Protein 4MHG (pdb70)

Solvent-accessible surface area: 6012 Å² total; per-residue (Å²): 157,94,8,16,43,18,3,32,99,6,14,92,60,93,183,50,92,108,41,2,101,53,83,62,138,164,40,59,22,1,67,1,55,51,28,109,4,2,2,132,22,15,2,97,64,84,138,141,116,120,44,60,45,138,106,2,11,108,36,3,98,102,26,73,178,101,91,13,0,150,66,13,120,90,93,202,35,7,8,71,3,83,59,48,50,109,94,30,123,136

Sequence (90 aa):
RLLWDYVYQQLLSDSRYEENFIRWEDKESKIFRIVDPNGLARLWGNNHKNRTNMTYEKMSRALRHYYKLNIIRKEPGQRLLFRFMKTPDEIMS

Foldseek 3Di:
DDPVVVLVVLQVDCVNVCQKYAPPVVQQKIFGNNLQVNQVVVCVVVVHPDGGSVNSVVVVVVVVVVQQKAADPPDPRMIGGSDDPVRVVD

Secondary structure (DSSP, 8-state):
--HHHHHHHHHT-GGGTTTEEEEETTTTEEEES-HHHHHHHHHHHTT-S---HHHHHHHHHHHHHTTSEEE-TTSTTEEEESS-HHHH--

B-factor: mean 47.48, std 12.83, range [25.91, 111.55]

Structure (mmCIF, N/CA/C/O backbone):
data_4MHG
#
_entry.id   4MHG
#
_cell.length_a   57.582
_cell.length_b   57.582
_cell.length_c   130.481
_cell.angle_alpha   90.00
_cell.angle_beta   90.00
_cell.angle_gamma   120.00
#
_symmetry.space_group_name_H-M   'P 31 2 1'
#
loop_
_entity.id
_entity.type
_entity.pdbx_description
1 polymer 'Specific 14 bp DNA'
2 polymer 'Complementary Specific 14 bp DNA'
3 polymer 'Transcription factor ETV6'
4 water water
#
loop_
_atom_site.group_PDB
_atom_site.id
_atom_site.type_symbol
_atom_site.label_atom_id
_atom_site.label_alt_id
_atom_site.label_comp_id
_atom_site.label_asym_id
_atom_site.label_entity_id
_atom_site.label_seq_id
_atom_site.pdbx_PDB_ins_code
_atom_site.Cartn_x
_atom_site.Cartn_y
_atom_site.Cartn_z
_atom_site.occupancy
_atom_site.B_iso_or_equiv
_atom_site.auth_seq_id
_atom_site.auth_comp_id
_atom_site.auth_asym_id
_atom_site.auth_atom_id
_atom_site.pdbx_PDB_model_num
ATOM 591 N N . ARG C 3 11 ? 22.990 -10.437 15.398 1.00 54.91 335 ARG A N 1
ATOM 592 C CA . ARG C 3 11 ? 21.691 -10.188 14.789 1.00 50.73 335 AR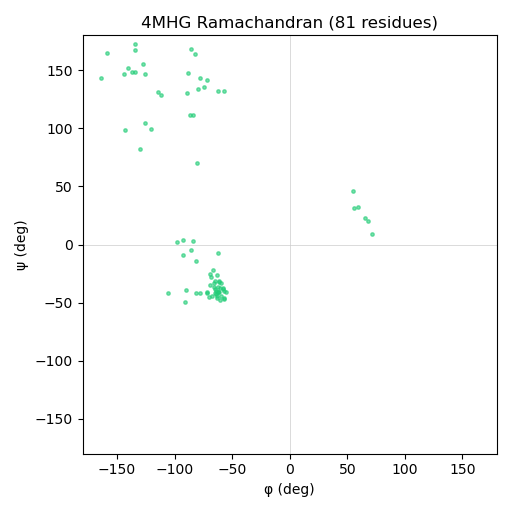G A CA 1
ATOM 593 C C . ARG C 3 11 ? 21.481 -11.128 13.588 1.00 47.14 335 ARG A C 1
ATOM 594 O O . ARG C 3 11 ? 22.384 -11.343 12.770 1.00 44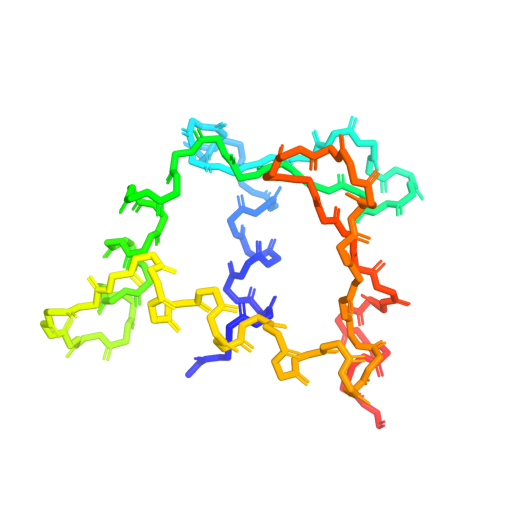.09 335 ARG A O 1
ATOM 602 N N . LEU C 3 12 ? 20.281 -11.693 13.503 1.00 42.65 336 LEU A N 1
ATOM 603 C CA . LEU C 3 12 ? 20.018 -12.845 12.653 1.00 39.77 336 LEU A CA 1
ATOM 604 C C . LEU C 3 12 ? 19.618 -12.466 11.224 1.00 35.96 336 LEU A C 1
ATOM 605 O O . LEU C 3 12 ? 18.976 -11.434 11.010 1.00 33.52 336 LEU A O 1
ATOM 610 N N . LEU C 3 13 ? 19.993 -13.300 10.252 1.00 33.73 337 LEU A N 1
ATOM 611 C CA . LEU C 3 13 ? 19.699 -13.010 8.842 1.00 33.14 337 LEU A CA 1
ATOM 612 C C . LEU C 3 13 ? 18.211 -12.817 8.614 1.00 32.26 337 LEU A C 1
ATOM 613 O O . LEU C 3 13 ? 17.799 -11.874 7.945 1.00 37.02 337 LEU A O 1
ATOM 618 N N . TRP C 3 14 ? 17.402 -13.706 9.168 1.00 32.71 338 TRP A N 1
ATOM 619 C CA . TRP C 3 14 ? 15.972 -13.648 8.880 1.00 39.77 338 TRP A CA 1
ATOM 620 C C . TRP C 3 14 ? 15.364 -12.377 9.449 1.00 38.18 338 TRP A C 1
ATOM 621 O O . TRP C 3 14 ? 14.438 -11.818 8.872 1.00 41.74 338 TRP A O 1
ATOM 632 N N . ASP C 3 15 ? 15.892 -11.925 10.579 1.00 37.44 339 ASP A N 1
ATOM 633 C CA . ASP C 3 15 ? 15.404 -10.707 11.195 1.00 42.80 339 ASP A CA 1
ATOM 634 C C . ASP C 3 15 ? 15.804 -9.500 10.354 1.00 40.75 339 ASP A C 1
ATOM 635 O O . ASP C 3 15 ? 14.990 -8.615 10.104 1.00 40.49 339 ASP A O 1
ATOM 640 N N . TYR C 3 16 ? 17.059 -9.476 9.913 1.00 37.08 340 TYR A N 1
ATOM 641 C CA . TYR C 3 16 ? 17.552 -8.387 9.082 1.00 36.06 340 TYR A CA 1
ATOM 642 C C . TYR C 3 16 ? 16.767 -8.321 7.776 1.00 36.82 340 TYR A C 1
ATOM 643 O O . TYR C 3 16 ? 16.427 -7.238 7.309 1.00 35.15 340 TYR A O 1
ATOM 652 N N . VAL C 3 17 ? 16.467 -9.478 7.192 1.00 35.40 341 VAL A N 1
ATOM 653 C CA . VAL C 3 17 ? 15.709 -9.493 5.949 1.00 36.62 341 VAL A CA 1
ATOM 654 C C . VAL C 3 17 ? 14.307 -8.913 6.157 1.00 39.57 341 VAL A C 1
ATOM 655 O O . VAL C 3 17 ? 13.838 -8.095 5.356 1.00 40.59 341 VAL A O 1
ATOM 659 N N . TYR C 3 18 ? 13.655 -9.306 7.245 1.00 39.20 342 TYR A N 1
ATOM 660 C CA . TYR C 3 18 ? 12.336 -8.776 7.556 1.00 40.93 342 TYR A CA 1
ATOM 661 C C . TYR C 3 18 ? 12.407 -7.263 7.785 1.00 43.81 342 TYR A C 1
ATOM 662 O O . TYR C 3 18 ? 11.509 -6.521 7.382 1.00 45.76 342 TYR A O 1
ATOM 671 N N A GLN C 3 19 ? 13.485 -6.818 8.418 0.45 43.25 343 GLN A N 1
ATOM 672 N N B GLN C 3 19 ? 13.470 -6.806 8.441 0.55 43.28 343 GLN A N 1
ATOM 673 C CA A GLN C 3 19 ? 13.674 -5.406 8.719 0.45 44.48 343 GLN A CA 1
ATOM 674 C CA B GLN C 3 19 ? 13.625 -5.380 8.717 0.55 44.57 343 GLN A CA 1
ATOM 675 C C A GLN C 3 19 ? 13.736 -4.571 7.440 0.45 42.60 343 GLN A C 1
ATOM 676 C C B GLN C 3 19 ? 13.713 -4.569 7.422 0.55 42.67 343 GLN A C 1
ATOM 677 O O A GLN C 3 19 ? 13.067 -3.543 7.323 0.45 43.98 343 GLN A O 1
ATOM 678 O O B GLN C 3 19 ? 13.033 -3.553 7.277 0.55 43.90 343 GLN A O 1
ATOM 689 N N . LEU C 3 20 ? 14.538 -5.024 6.482 1.00 37.61 344 LEU A N 1
ATOM 690 C CA . LEU C 3 20 ? 14.685 -4.324 5.200 1.00 38.09 344 LEU A CA 1
ATOM 691 C C . LEU C 3 20 ? 13.376 -4.320 4.410 1.00 40.00 344 LEU A C 1
ATOM 692 O O . LEU C 3 20 ? 13.048 -3.335 3.733 1.00 39.84 344 LEU A O 1
ATOM 697 N N . LEU C 3 21 ? 12.632 -5.423 4.508 1.00 43.07 345 LEU A N 1
ATOM 698 C CA . LEU C 3 21 ? 11.364 -5.561 3.818 1.00 40.38 345 LEU A CA 1
ATOM 699 C C . LEU C 3 21 ? 10.308 -4.632 4.413 1.00 44.22 345 LEU A C 1
ATOM 700 O O . LEU C 3 21 ? 9.345 -4.254 3.735 1.00 46.63 345 LEU A O 1
ATOM 705 N N . SER C 3 22 ? 10.482 -4.272 5.683 1.00 44.54 346 SER A N 1
ATOM 706 C CA . SER C 3 22 ? 9.505 -3.435 6.377 1.00 50.80 346 SER A CA 1
ATOM 707 C C . SER C 3 22 ? 9.755 -1.947 6.144 1.00 50.43 346 SER A C 1
ATOM 708 O O . SER C 3 22 ? 8.967 -1.112 6.591 1.00 53.18 346 SER A O 1
ATOM 711 N N . ASP C 3 23 ? 10.844 -1.626 5.446 1.00 47.55 347 ASP A N 1
ATOM 712 C CA . ASP C 3 23 ? 11.271 -0.235 5.237 1.00 48.48 347 ASP A CA 1
ATOM 713 C C . ASP C 3 23 ? 11.437 0.053 3.750 1.00 47.53 347 ASP A C 1
ATOM 714 O O . ASP C 3 23 ? 12.432 -0.358 3.145 1.00 46.41 347 ASP A O 1
ATOM 719 N N . SER C 3 24 ? 10.488 0.782 3.168 1.00 50.70 348 SER A N 1
ATOM 720 C CA . SER C 3 24 ? 10.503 1.049 1.726 1.00 50.72 348 SER A CA 1
ATOM 721 C C . SER C 3 24 ? 11.735 1.836 1.260 1.00 49.27 348 SER A C 1
ATOM 722 O O . SER C 3 24 ? 11.951 2.012 0.061 1.00 49.43 348 SER A O 1
ATOM 725 N N . ARG C 3 25 ? 12.553 2.300 2.194 1.00 48.56 349 ARG A N 1
ATOM 726 C CA . ARG C 3 25 ? 13.812 2.920 1.808 1.00 47.53 349 ARG A CA 1
ATOM 727 C C . ARG C 3 25 ? 14.713 1.893 1.108 1.00 46.15 349 ARG A C 1
ATOM 728 O O . ARG C 3 25 ? 15.554 2.257 0.281 1.00 45.78 349 ARG A O 1
ATOM 736 N N . TYR C 3 26 ? 14.527 0.612 1.416 1.00 41.87 350 TYR A N 1
ATOM 737 C CA . TYR C 3 26 ? 15.439 -0.408 0.899 1.00 39.37 350 TYR A CA 1
ATOM 738 C C . TYR C 3 26 ? 14.889 -1.179 -0.291 1.00 39.33 350 TYR A C 1
ATOM 739 O O . TYR C 3 26 ? 15.387 -2.254 -0.632 1.00 38.29 350 TYR A O 1
ATOM 748 N N A GLU C 3 27 ? 13.876 -0.614 -0.945 0.50 42.74 351 GLU A N 1
ATOM 749 N N B GLU C 3 27 ? 13.872 -0.607 -0.934 0.50 42.76 351 GLU A N 1
ATOM 750 C CA A GLU C 3 27 ? 13.170 -1.314 -2.016 0.50 46.35 351 GLU A CA 1
ATOM 751 C CA B GLU C 3 27 ? 13.161 -1.279 -2.017 0.50 46.58 351 GLU A CA 1
ATOM 752 C C A GLU C 3 27 ? 14.014 -1.559 -3.266 0.50 46.14 351 GLU A C 1
ATOM 753 C C B GLU C 3 27 ? 14.013 -1.557 -3.254 0.50 46.14 351 GLU A C 1
ATOM 754 O O A GLU C 3 27 ? 13.660 -2.389 -4.101 0.50 46.49 351 GLU A O 1
ATOM 755 O O B GLU C 3 27 ? 13.667 -2.414 -4.065 0.50 46.37 351 GLU A O 1
ATOM 766 N N . ASN C 3 28 ? 15.120 -0.834 -3.399 1.00 45.56 352 ASN A N 1
ATOM 767 C CA . ASN C 3 28 ? 16.023 -1.049 -4.526 1.00 42.18 352 ASN A CA 1
ATOM 768 C C . ASN C 3 28 ? 16.960 -2.214 -4.237 1.00 37.87 352 ASN A C 1
ATOM 769 O O . ASN C 3 28 ? 17.720 -2.642 -5.108 1.00 39.75 352 ASN A O 1
ATOM 774 N N . PHE C 3 29 ? 16.903 -2.716 -3.009 1.00 34.80 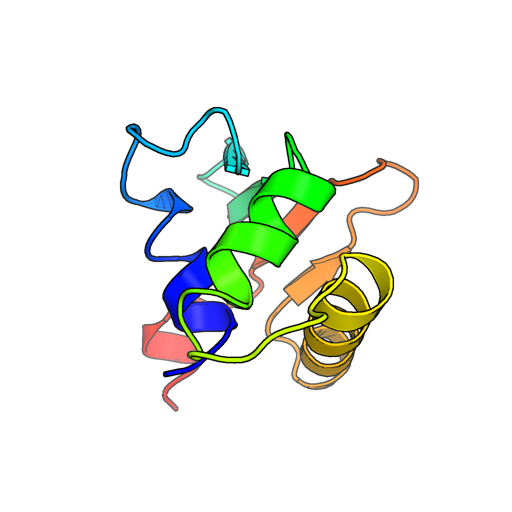353 PHE A N 1
ATOM 775 C CA . PHE C 3 29 ? 17.698 -3.876 -2.614 1.00 35.52 353 PHE A CA 1
ATOM 776 C C . PHE C 3 29 ? 16.839 -5.120 -2.489 1.00 36.01 353 PHE A C 1
ATOM 777 O O . PHE C 3 29 ? 17.243 -6.216 -2.901 1.00 35.25 353 PHE A O 1
ATOM 785 N N . ILE C 3 30 ? 15.651 -4.953 -1.913 1.00 39.39 354 ILE A N 1
ATOM 786 C CA . ILE C 3 30 ? 14.783 -6.091 -1.596 1.00 36.29 354 ILE A CA 1
ATOM 787 C C . ILE C 3 30 ? 13.371 -5.572 -1.327 1.00 40.84 354 ILE A C 1
ATOM 788 O O . ILE C 3 30 ? 13.197 -4.482 -0.773 1.00 43.78 354 ILE A O 1
ATOM 793 N N . ARG C 3 31 ? 12.360 -6.325 -1.745 1.00 40.24 355 ARG A N 1
ATOM 794 C CA . ARG C 3 31 ? 10.989 -5.872 -1.557 1.00 43.37 355 ARG A CA 1
ATOM 795 C C . ARG C 3 31 ? 9.999 -7.016 -1.607 1.00 38.14 355 ARG A C 1
ATOM 796 O O . ARG C 3 31 ? 10.325 -8.120 -2.057 1.00 36.20 355 ARG A O 1
ATOM 804 N N . TRP C 3 32 ? 8.784 -6.754 -1.144 1.00 39.98 356 TRP A N 1
ATOM 805 C CA . TRP C 3 32 ? 7.733 -7.754 -1.227 1.00 44.39 356 TRP A CA 1
ATOM 806 C C . TRP C 3 32 ? 7.263 -7.833 -2.676 1.00 48.89 356 TRP A C 1
ATOM 807 O O . TRP C 3 32 ? 7.081 -6.809 -3.336 1.00 53.31 356 TRP A O 1
ATOM 818 N N . GLU C 3 33 ? 7.096 -9.051 -3.173 1.00 48.06 357 GLU A N 1
ATOM 819 C CA . GLU C 3 33 ? 6.498 -9.266 -4.479 1.00 52.52 357 GLU A CA 1
ATOM 820 C C . GLU C 3 33 ? 4.996 -9.419 -4.260 1.00 57.15 357 GLU A C 1
ATOM 821 O O . GLU C 3 33 ? 4.182 -8.768 -4.915 1.00 62.63 357 GLU A O 1
ATOM 827 N N . ASP C 3 34 ? 4.650 -10.277 -3.307 1.00 56.68 358 ASP A N 1
ATOM 828 C CA . ASP C 3 34 ? 3.273 -10.542 -2.919 1.00 60.12 358 ASP A CA 1
ATOM 829 C C . ASP C 3 34 ? 3.357 -10.736 -1.416 1.00 59.96 358 ASP A C 1
ATOM 830 O O . ASP C 3 34 ? 3.727 -11.819 -0.947 1.00 58.40 358 ASP A O 1
ATOM 835 N N . LYS C 3 35 ? 3.043 -9.692 -0.654 1.00 60.40 359 LYS A N 1
ATOM 836 C CA . LYS C 3 35 ? 3.293 -9.743 0.781 1.00 60.25 359 LYS A CA 1
ATOM 837 C C . LYS C 3 35 ? 2.202 -10.489 1.520 1.00 65.33 359 LYS A C 1
ATOM 838 O O . LYS C 3 35 ? 2.375 -10.860 2.678 1.00 69.46 359 LYS A O 1
ATOM 844 N N . GLU C 3 36 ? 1.084 -10.721 0.841 1.00 70.07 360 GLU A N 1
ATOM 845 C CA . GLU C 3 36 ? 0.027 -11.568 1.377 1.00 74.03 360 GLU A CA 1
ATOM 846 C C . GLU C 3 36 ? 0.535 -13.009 1.491 1.00 69.02 360 GLU A C 1
ATOM 847 O O . GLU C 3 36 ? 0.206 -13.730 2.440 1.00 69.0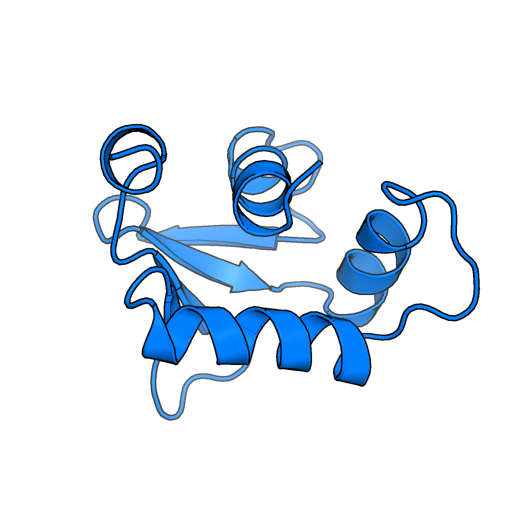6 360 GLU A O 1
ATOM 853 N N . SER C 3 37 ? 1.351 -13.411 0.519 1.00 64.95 361 SER A N 1
ATOM 854 C CA . SER C 3 37 ? 1.927 -14.752 0.479 1.00 63.60 361 SER A CA 1
ATOM 855 C C . SER C 3 37 ? 3.353 -14.765 1.039 1.00 56.82 361 SER A C 1
ATOM 856 O O . SER C 3 37 ? 4.014 -15.805 1.050 1.00 56.20 361 SER A O 1
ATOM 859 N N . LYS C 3 38 ? 3.810 -13.603 1.501 1.00 55.24 362 LYS A N 1
ATOM 860 C CA . LYS C 3 38 ? 5.166 -13.429 2.036 1.00 53.24 362 LYS A CA 1
ATOM 861 C C . LYS C 3 38 ? 6.263 -13.774 1.028 1.00 46.03 362 LYS A C 1
ATOM 862 O O . LYS C 3 38 ? 7.346 -14.246 1.399 1.00 43.21 362 LYS A O 1
ATOM 868 N N . ILE C 3 39 ? 5.977 -13.525 -0.248 1.00 44.13 363 ILE A N 1
ATOM 869 C CA . ILE C 3 39 ? 6.958 -13.710 -1.312 1.00 42.69 363 ILE A CA 1
ATOM 870 C C . ILE C 3 39 ? 7.738 -12.425 -1.495 1.00 41.81 363 ILE A C 1
ATOM 871 O O . ILE C 3 39 ? 7.148 -11.340 -1.607 1.00 41.18 363 ILE A O 1
ATOM 876 N N . PHE C 3 40 ? 9.065 -12.539 -1.511 1.00 39.33 364 PHE A N 1
ATOM 877 C CA . PHE C 3 40 ? 9.909 -11.370 -1.678 1.00 39.42 364 PHE A CA 1
ATOM 878 C C . PHE C 3 40 ? 10.920 -11.541 -2.804 1.00 39.69 364 PHE A C 1
ATOM 879 O O . PHE C 3 40 ? 11.276 -12.675 -3.177 1.00 36.11 364 PHE A O 1
ATOM 887 N N . ARG C 3 41 ? 11.352 -10.401 -3.350 1.00 39.37 365 ARG A N 1
ATOM 888 C CA . ARG C 3 41 ? 12.320 -10.367 -4.437 1.00 38.81 365 ARG A CA 1
ATOM 889 C C . ARG C 3 41 ? 13.602 -9.719 -3.965 1.00 35.10 365 ARG A C 1
ATOM 890 O O . ARG C 3 41 ? 13.573 -8.656 -3.340 1.00 33.69 365 ARG A O 1
ATOM 898 N N . ILE C 3 42 ? 14.728 -10.369 -4.231 1.00 33.99 366 ILE A N 1
ATOM 899 C CA . ILE C 3 42 ? 16.013 -9.720 -4.029 1.00 33.79 366 ILE A CA 1
ATOM 900 C C . ILE C 3 42 ? 16.293 -8.977 -5.326 1.00 37.51 366 ILE A C 1
ATOM 901 O O . ILE C 3 42 ? 16.477 -9.589 -6.385 1.00 41.84 366 ILE A O 1
ATOM 906 N N . VAL C 3 43 ? 16.258 -7.652 -5.245 1.00 36.54 367 VAL A N 1
ATOM 907 C CA . VAL C 3 43 ? 16.388 -6.795 -6.413 1.00 40.13 367 VAL A CA 1
ATOM 908 C C . VAL C 3 43 ? 17.860 -6.625 -6.785 1.00 40.61 367 VAL A C 1
ATOM 909 O O . VAL C 3 43 ? 18.227 -6.668 -7.964 1.00 41.16 367 VAL A O 1
ATOM 913 N N . ASP C 3 44 ? 18.693 -6.440 -5.763 1.00 38.69 368 ASP A N 1
ATOM 914 C CA . ASP C 3 44 ? 20.122 -6.190 -5.937 1.00 37.60 368 ASP A CA 1
ATOM 915 C C . ASP C 3 44 ? 20.918 -7.129 -5.043 1.00 38.95 368 ASP A C 1
ATOM 916 O O . ASP C 3 44 ? 21.339 -6.743 -3.951 1.00 38.69 368 ASP A O 1
ATOM 921 N N . PRO C 3 45 ? 21.130 -8.369 -5.509 1.00 37.82 369 PRO A N 1
ATOM 922 C CA . PRO C 3 45 ? 21.739 -9.417 -4.683 1.00 35.34 369 PRO A CA 1
ATOM 923 C C . PRO C 3 45 ? 23.119 -9.022 -4.172 1.00 32.92 369 PRO A C 1
ATOM 924 O O . PRO C 3 45 ? 23.455 -9.315 -3.027 1.00 32.79 369 PRO A O 1
ATOM 928 N N . ASN C 3 46 ? 23.898 -8.353 -5.004 1.00 34.79 370 ASN A N 1
ATOM 929 C CA . ASN C 3 46 ? 25.203 -7.884 -4.580 1.00 38.02 370 ASN A CA 1
ATOM 930 C C . ASN C 3 46 ? 25.107 -6.726 -3.594 1.00 38.95 370 ASN A C 1
ATOM 931 O O . ASN C 3 46 ? 25.851 -6.683 -2.610 1.00 40.15 370 ASN A O 1
ATOM 936 N N . GLY C 3 47 ? 24.187 -5.800 -3.849 1.00 35.77 371 GLY A N 1
ATOM 937 C CA . GLY C 3 47 ? 23.940 -4.719 -2.912 1.00 33.86 371 GLY A CA 1
ATOM 938 C C . GLY C 3 47 ? 23.453 -5.265 -1.577 1.00 36.00 371 GLY A C 1
ATOM 939 O O . GLY C 3 47 ? 23.87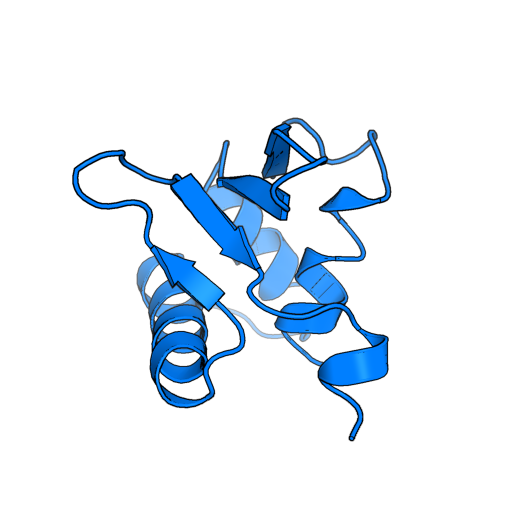5 -4.799 -0.515 1.00 38.23 371 GLY A O 1
ATOM 940 N N . LEU C 3 48 ? 22.581 -6.264 -1.625 1.00 31.29 372 LEU A N 1
ATOM 941 C CA . LEU C 3 48 ? 22.039 -6.858 -0.396 1.00 30.36 372 LEU A CA 1
ATOM 942 C C . LEU C 3 48 ? 23.125 -7.530 0.447 1.00 30.24 372 LEU A C 1
ATOM 943 O O . LEU C 3 48 ? 23.185 -7.354 1.663 1.00 31.24 372 LEU A O 1
ATOM 948 N N . ALA C 3 49 ? 24.017 -8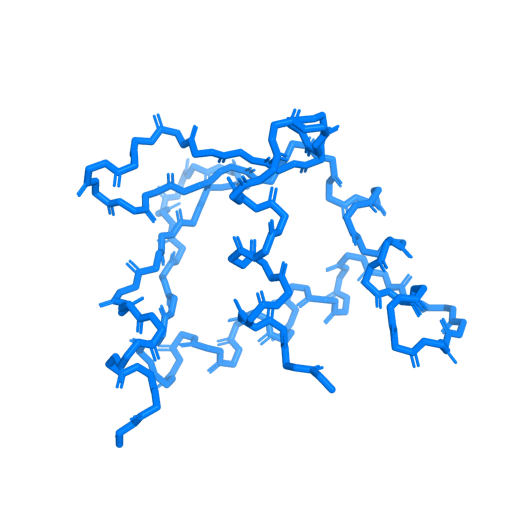.262 -0.204 1.00 33.13 373 ALA A N 1
ATOM 949 C CA . ALA C 3 49 ? 25.104 -8.936 0.501 1.00 34.09 373 ALA A CA 1
ATOM 950 C C . ALA C 3 49 ? 26.044 -7.929 1.135 1.00 34.59 373 ALA A C 1
ATOM 951 O O . ALA C 3 49 ? 26.664 -8.191 2.173 1.00 33.34 373 ALA A O 1
ATOM 953 N N . ARG C 3 50 ? 26.173 -6.778 0.493 1.00 35.43 374 ARG A N 1
ATOM 954 C CA . ARG C 3 50 ? 27.063 -5.748 0.996 1.00 35.16 374 ARG A CA 1
ATOM 955 C C . ARG C 3 50 ? 26.470 -5.129 2.255 1.00 34.50 374 ARG A C 1
ATOM 956 O O . ARG C 3 50 ? 27.183 -4.869 3.215 1.00 37.61 374 ARG A O 1
ATOM 964 N N . LEU C 3 51 ? 25.163 -4.894 2.243 1.00 34.92 375 LEU A N 1
ATOM 965 C CA . LEU C 3 51 ? 24.464 -4.358 3.409 1.00 34.41 375 LEU A CA 1
ATOM 966 C C . LEU C 3 51 ? 24.526 -5.348 4.581 1.00 34.61 375 LEU A C 1
ATOM 967 O O . LEU C 3 51 ? 24.710 -4.956 5.731 1.00 36.03 375 LEU A O 1
ATOM 972 N N . TRP C 3 52 ? 24.385 -6.631 4.281 1.00 33.06 376 TRP A N 1
ATOM 973 C CA . TRP C 3 52 ? 24.421 -7.674 5.302 1.00 33.59 376 TRP A CA 1
ATOM 974 C C . TRP C 3 52 ? 25.811 -7.812 5.932 1.00 34.91 376 TRP A C 1
ATOM 975 O O . TRP C 3 52 ? 25.940 -7.920 7.158 1.00 33.30 376 TRP A O 1
ATOM 986 N N . GLY C 3 53 ? 26.854 -7.805 5.105 1.00 35.27 377 GLY A N 1
ATOM 987 C CA . GLY C 3 53 ? 28.209 -7.815 5.625 1.00 34.07 377 GLY A CA 1
ATOM 988 C C . GLY C 3 53 ? 28.454 -6.584 6.481 1.00 38.64 377 GLY A C 1
ATOM 989 O O . GLY C 3 53 ? 29.160 -6.637 7.499 1.00 42.02 377 GLY A O 1
ATOM 990 N N . ASN C 3 54 ? 27.883 -5.461 6.065 1.00 41.21 378 ASN A N 1
ATOM 991 C CA A ASN C 3 54 ? 27.958 -4.234 6.850 0.45 42.29 378 ASN A CA 1
ATOM 992 C CA B ASN C 3 54 ? 27.993 -4.248 6.850 0.55 42.17 378 ASN A CA 1
ATOM 993 C C . ASN C 3 54 ? 27.297 -4.429 8.197 1.00 42.98 378 ASN A C 1
ATOM 994 O O . ASN C 3 54 ? 27.849 -4.078 9.236 1.00 41.41 378 ASN A O 1
ATOM 1003 N N . HIS C 3 55 ? 26.098 -5.000 8.162 1.00 41.10 379 HIS A N 1
ATOM 1004 C CA . HIS C 3 55 ? 25.306 -5.223 9.360 1.00 41.84 379 HIS A CA 1
ATOM 1005 C C . HIS C 3 55 ? 26.052 -6.070 10.379 1.00 42.57 379 HIS A C 1
ATOM 1006 O O . HIS C 3 55 ? 25.938 -5.844 11.576 1.00 42.58 379 HIS A O 1
ATOM 1013 N N . LYS C 3 56 ? 26.811 -7.050 9.894 1.00 44.15 380 LYS A N 1
ATOM 1014 C CA . LYS C 3 56 ? 27.548 -7.968 10.766 1.00 42.26 380 LYS A CA 1
ATOM 1015 C C . LYS C 3 56 ? 28.959 -7.478 11.027 1.00 41.15 380 LYS A C 1
ATOM 1016 O O . LYS C 3 56 ? 29.743 -8.171 11.678 1.00 41.93 380 LYS A O 1
ATOM 1022 N N . ASN C 3 57 ? 29.288 -6.293 10.515 1.00 44.02 381 ASN A N 1
ATOM 1023 C CA . ASN C 3 57 ? 30.628 -5.726 10.687 1.00 48.40 381 ASN A CA 1
ATOM 1024 C C . ASN C 3 57 ? 31.764 -6.611 10.223 1.00 42.19 381 ASN A C 1
ATOM 1025 O O . ASN C 3 57 ? 32.746 -6.775 10.935 1.00 45.98 381 ASN A O 1
ATOM 1030 N N . ARG C 3 58 ? 31.629 -7.185 9.039 1.00 43.46 382 ARG A N 1
ATOM 1031 C CA . ARG C 3 58 ? 32.675 -8.038 8.516 1.00 46.30 382 ARG A CA 1
ATOM 1032 C C . ARG C 3 58 ? 32.904 -7.736 7.045 1.00 45.04 382 ARG A C 1
ATOM 1033 O O . ARG C 3 58 ? 31.987 -7.331 6.329 1.00 46.28 382 ARG A O 1
ATOM 1041 N N . THR C 3 59 ? 34.144 -7.908 6.609 1.00 42.93 383 THR A N 1
ATOM 1042 C CA . THR C 3 59 ? 34.495 -7.687 5.217 1.00 43.17 383 THR A CA 1
ATOM 1043 C C . THR C 3 59 ? 34.238 -8.942 4.381 1.00 41.51 383 THR A C 1
ATOM 1044 O O . THR C 3 59 ? 33.986 -10.022 4.929 1.00 39.84 383 THR A O 1
ATOM 1048 N N . ASN C 3 60 ? 34.285 -8.780 3.059 1.00 37.62 384 ASN A N 1
ATOM 1049 C CA . ASN C 3 60 ? 34.286 -9.892 2.113 1.00 37.19 384 ASN A CA 1
ATOM 1050 C C . ASN C 3 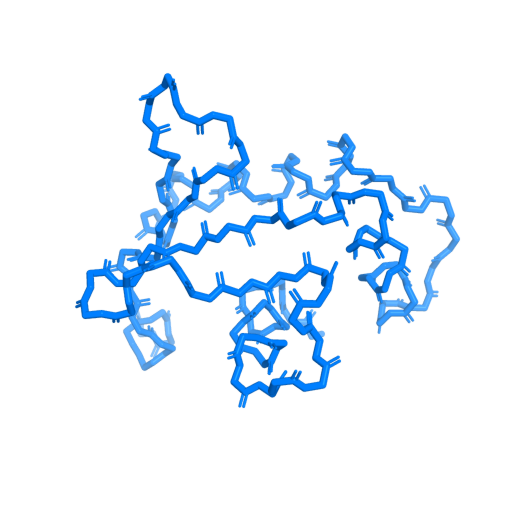60 ? 33.012 -10.729 2.094 1.00 35.00 384 ASN A C 1
ATOM 1051 O O . ASN C 3 60 ? 33.025 -11.889 1.672 1.00 33.20 384 ASN A O 1
ATOM 1056 N N . MET C 3 61 ? 31.904 -10.152 2.545 1.00 34.34 385 MET A N 1
ATOM 1057 C CA . MET C 3 61 ? 30.625 -10.833 2.377 1.00 35.32 385 MET A CA 1
ATOM 1058 C C . MET C 3 61 ? 30.227 -10.786 0.897 1.00 34.89 385 MET A C 1
ATOM 1059 O O . MET C 3 61 ? 30.474 -9.792 0.209 1.00 34.12 385 MET A O 1
ATOM 1064 N N . THR C 3 62 ? 29.652 -11.874 0.389 1.00 33.13 386 THR A N 1
ATOM 1065 C CA . THR C 3 62 ? 29.217 -11.908 -1.009 1.00 33.44 386 THR A CA 1
ATOM 1066 C C . THR C 3 62 ? 27.823 -12.496 -1.112 1.00 34.71 386 THR A C 1
ATOM 1067 O O . THR C 3 62 ? 27.310 -13.086 -0.151 1.00 32.01 386 THR A O 1
ATOM 1071 N N . TYR C 3 63 ? 27.207 -12.356 -2.275 1.00 34.38 387 TYR A N 1
ATOM 1072 C CA . TYR C 3 63 ? 25.884 -12.926 -2.452 1.00 32.59 387 TYR A CA 1
ATOM 1073 C C . TYR C 3 63 ? 25.947 -14.447 -2.461 1.00 35.67 387 TYR A C 1
ATOM 1074 O O . TYR C 3 63 ? 25.035 -15.108 -1.947 1.00 41.00 387 TYR A O 1
ATOM 1083 N N . GLU C 3 64 ? 27.017 -15.015 -3.017 1.00 34.07 388 GLU A N 1
ATOM 1084 C CA . GLU C 3 64 ? 27.193 -16.465 -2.959 1.00 37.26 388 GLU A CA 1
ATOM 1085 C C . GLU C 3 64 ? 27.180 -16.927 -1.501 1.00 38.95 388 GLU A C 1
ATOM 1086 O O . GLU C 3 64 ? 26.599 -17.966 -1.171 1.00 40.32 388 GLU A O 1
ATOM 1092 N N . LYS C 3 65 ? 27.814 -16.153 -0.623 1.00 35.53 389 LYS A N 1
ATOM 1093 C CA . LYS C 3 65 ? 27.891 -16.559 0.777 1.00 35.42 389 LYS A CA 1
ATOM 1094 C C . LYS C 3 65 ? 26.596 -16.303 1.548 1.00 34.68 389 LYS A C 1
ATOM 1095 O O . LYS C 3 65 ? 26.168 -17.138 2.330 1.00 33.79 389 LYS A O 1
ATOM 1101 N N . MET C 3 66 ? 25.976 -15.153 1.318 1.00 32.72 390 MET A N 1
ATOM 1102 C CA . MET C 3 66 ? 24.724 -14.832 1.983 1.00 33.73 390 MET A CA 1
ATOM 1103 C C . MET C 3 66 ? 23.639 -15.818 1.576 1.00 32.64 390 MET A C 1
ATOM 1104 O O . MET C 3 66 ? 22.927 -16.340 2.418 1.00 36.81 390 MET A O 1
ATOM 1109 N N . SER C 3 67 ? 23.529 -16.095 0.283 1.00 31.91 391 SER A N 1
ATOM 1110 C CA . SER C 3 67 ? 22.522 -17.029 -0.188 1.00 31.46 391 SER A CA 1
ATOM 1111 C C . SER C 3 67 ? 22.728 -18.422 0.400 1.00 29.05 391 SER A C 1
ATOM 1112 O O . SER C 3 67 ? 21.764 -19.135 0.628 1.00 29.75 391 SER A O 1
ATOM 1115 N N . ARG C 3 68 ? 23.973 -18.818 0.659 1.00 33.48 392 ARG A N 1
ATOM 1116 C CA . ARG C 3 68 ? 24.189 -20.114 1.303 1.00 33.06 392 ARG A CA 1
ATOM 1117 C C . ARG C 3 68 ? 23.546 -20.084 2.661 1.00 33.68 392 ARG A C 1
ATOM 1118 O O . ARG C 3 68 ? 22.910 -21.050 3.075 1.00 31.45 392 ARG A O 1
ATOM 1126 N N . ALA C 3 69 ? 23.693 -18.968 3.359 1.00 34.97 393 ALA A N 1
ATOM 1127 C CA . ALA C 3 69 ? 23.051 -18.842 4.662 1.00 32.80 393 ALA A CA 1
ATOM 1128 C C . ALA C 3 69 ? 21.532 -18.924 4.523 1.00 34.59 393 ALA A C 1
ATOM 1129 O O . ALA C 3 69 ? 20.856 -19.480 5.376 1.00 36.35 393 ALA A O 1
ATOM 1131 N N . LEU C 3 70 ? 20.985 -18.370 3.447 1.00 35.53 394 LEU A N 1
ATOM 1132 C CA . LEU C 3 70 ? 19.548 -18.498 3.213 1.00 34.64 394 LEU A CA 1
ATOM 1133 C C . LEU C 3 70 ? 19.147 -19.946 2.967 1.00 33.96 394 LEU A C 1
ATOM 1134 O O . LEU C 3 70 ? 18.090 -20.387 3.420 1.00 33.79 394 LEU A O 1
ATOM 1139 N N . ARG C 3 71 ? 19.979 -20.695 2.248 1.00 32.84 395 ARG A N 1
ATOM 1140 C CA . ARG C 3 71 ? 19.673 -22.111 2.014 1.00 34.62 395 ARG A CA 1
ATOM 1141 C C . ARG C 3 71 ? 19.584 -22.948 3.300 1.00 34.90 395 ARG A C 1
ATOM 1142 O O . ARG C 3 71 ? 18.811 -23.902 3.348 1.00 33.82 395 ARG A O 1
ATOM 1150 N N . HIS C 3 72 ? 20.356 -22.604 4.337 1.00 32.97 396 HIS A N 1
ATOM 1151 C CA . HIS C 3 72 ? 20.208 -23.306 5.623 1.00 32.82 396 HIS A CA 1
ATOM 1152 C C . HIS C 3 72 ? 18.778 -23.123 6.135 1.00 32.54 396 HIS A C 1
ATOM 1153 O O . HIS C 3 72 ? 18.228 -24.006 6.786 1.00 32.86 396 HIS A O 1
ATOM 1160 N N . TYR C 3 73 ? 18.177 -21.968 5.847 1.00 34.11 397 TYR A N 1
ATOM 1161 C CA . TYR C 3 73 ? 16.813 -21.690 6.299 1.00 35.06 397 TYR A CA 1
ATOM 1162 C C . TYR C 3 73 ? 15.782 -22.595 5.623 1.00 36.95 397 TYR A C 1
ATOM 1163 O O . TYR C 3 73 ? 14.678 -22.771 6.144 1.00 36.59 397 TYR A O 1
ATOM 1172 N N . TYR C 3 74 ? 16.124 -23.152 4.461 1.00 34.26 398 TYR A N 1
ATOM 1173 C CA . TYR C 3 74 ? 15.207 -24.068 3.783 1.00 36.11 398 TYR A CA 1
ATOM 1174 C C . TYR C 3 74 ? 14.935 -25.247 4.689 1.00 36.18 398 TYR A C 1
ATOM 1175 O O . TYR C 3 74 ? 13.780 -25.649 4.891 1.00 35.53 398 TYR A O 1
ATOM 1184 N N . LYS C 3 75 ? 16.010 -25.808 5.231 1.00 36.23 399 LYS A N 1
ATOM 1185 C CA . LYS C 3 75 ? 15.913 -27.002 6.071 1.00 40.86 399 LYS A CA 1
ATOM 1186 C C . LYS C 3 75 ? 15.220 -26.709 7.404 1.00 42.74 399 LYS A C 1
ATOM 1187 O O . LYS C 3 75 ? 14.581 -27.582 8.002 1.00 44.55 399 LYS A O 1
ATOM 1193 N N . LEU C 3 76 ? 15.342 -25.468 7.859 1.00 41.74 400 LEU A N 1
ATOM 1194 C CA . LEU C 3 76 ? 14.675 -25.037 9.080 1.00 46.36 400 LEU A CA 1
ATOM 1195 C C . LEU C 3 76 ? 13.231 -24.617 8.809 1.00 47.31 400 LEU A C 1
ATOM 1196 O O . LEU C 3 76 ? 12.537 -24.163 9.719 1.00 51.19 400 LEU A O 1
ATOM 1201 N N . ASN C 3 77 ? 12.797 -24.765 7.558 1.00 43.88 401 ASN A N 1
ATOM 1202 C CA . ASN C 3 77 ? 11.453 -24.390 7.142 1.00 45.47 401 ASN A CA 1
ATOM 1203 C C . ASN C 3 77 ? 11.107 -22.926 7.446 1.00 45.41 401 ASN A C 1
ATOM 1204 O O . ASN C 3 77 ? 9.952 -22.588 7.688 1.00 46.64 401 ASN A O 1
ATOM 1209 N N . ILE C 3 78 ? 12.119 -22.062 7.415 1.00 42.98 402 ILE A N 1
ATOM 1210 C CA . ILE C 3 78 ? 11.925 -20.628 7.577 1.00 39.98 402 ILE A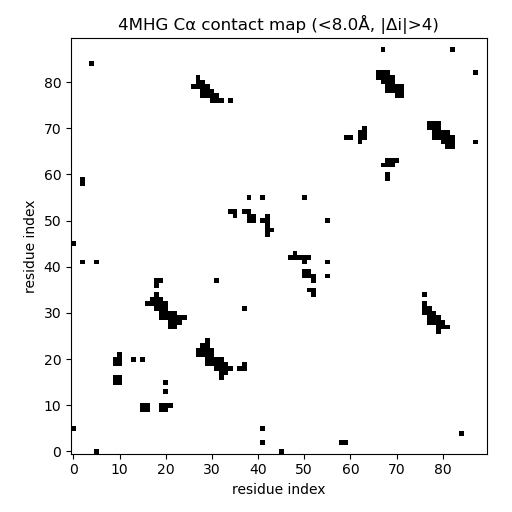 CA 1
ATOM 1211 C C . ILE C 3 78 ? 11.686 -19.961 6.220 1.00 39.17 402 ILE A C 1
ATOM 1212 O O . ILE C 3 78 ? 10.838 -19.071 6.097 1.00 39.13 402 ILE A O 1
ATOM 1217 N N . ILE C 3 79 ? 12.410 -20.424 5.201 1.00 39.55 403 ILE A N 1
ATOM 1218 C CA . ILE C 3 79 ? 12.318 -19.861 3.849 1.00 39.48 403 ILE A CA 1
ATOM 1219 C C . ILE C 3 79 ? 12.228 -20.945 2.768 1.00 38.83 403 ILE A C 1
ATOM 1220 O O . ILE C 3 79 ? 12.762 -22.042 2.947 1.00 37.91 403 ILE A O 1
ATOM 1225 N N . ARG C 3 80 ? 11.526 -20.649 1.671 1.00 37.59 404 ARG A N 1
ATOM 1226 C CA . ARG C 3 80 ? 11.580 -21.465 0.464 1.00 37.27 404 ARG A CA 1
ATOM 1227 C C . ARG C 3 80 ? 11.942 -20.627 -0.742 1.00 38.20 404 ARG A C 1
ATOM 1228 O O . ARG C 3 80 ? 11.550 -19.460 -0.834 1.00 39.53 404 ARG A O 1
ATOM 1236 N N . LYS C 3 81 ? 12.659 -21.237 -1.682 1.00 38.23 405 LYS A N 1
ATOM 1237 C CA . LYS C 3 81 ? 12.903 -20.626 -2.980 1.00 41.45 405 LYS A CA 1
ATOM 1238 C C . LYS C 3 81 ? 11.638 -20.790 -3.810 1.00 43.80 405 LYS A C 1
ATOM 1239 O O . LYS C 3 81 ? 10.952 -21.809 -3.695 1.00 40.59 405 LYS A O 1
ATOM 1245 N N . GLU C 3 82 ? 11.311 -19.787 -4.622 1.00 44.61 406 GLU A N 1
ATOM 1246 C CA . GLU C 3 82 ? 10.275 -19.943 -5.645 1.00 45.13 406 GLU A CA 1
ATOM 1247 C C . GLU C 3 82 ? 10.929 -20.576 -6.869 1.00 46.96 406 GLU A C 1
ATOM 1248 O O . GLU C 3 82 ? 11.755 -19.937 -7.530 1.00 48.08 406 GLU A O 1
ATOM 1254 N N . PRO C 3 83 ? 10.567 -21.830 -7.181 1.00 48.45 407 PRO A N 1
ATOM 1255 C CA . PRO C 3 83 ? 11.260 -22.580 -8.240 1.00 47.82 407 PRO A CA 1
ATOM 1256 C C . PRO C 3 83 ? 11.152 -21.957 -9.628 1.00 47.75 407 PRO A C 1
ATOM 1257 O O . PRO C 3 83 ? 10.056 -21.589 -10.068 1.00 48.66 407 PRO A O 1
ATOM 1261 N N . GLY C 3 84 ? 12.290 -21.845 -10.312 1.00 47.88 408 GLY A N 1
ATOM 1262 C CA . GLY C 3 84 ? 12.318 -21.333 -11.672 1.00 49.73 408 GLY A CA 1
ATOM 1263 C C . GLY C 3 84 ? 12.054 -19.839 -11.788 1.00 46.90 408 GLY A C 1
ATOM 1264 O O . GLY C 3 84 ? 11.872 -19.320 -12.894 1.00 48.42 408 GLY A O 1
ATOM 1265 N N . GLN C 3 85 ? 12.017 -19.157 -10.647 1.00 49.54 409 GLN A N 1
ATOM 1266 C CA . GLN C 3 85 ? 11.863 -17.710 -10.619 1.00 48.22 409 GLN A CA 1
ATOM 1267 C C . GLN C 3 85 ? 13.059 -17.103 -9.916 1.00 45.26 409 GLN A C 1
ATOM 1268 O O . GLN C 3 85 ? 13.142 -17.082 -8.682 1.00 40.15 409 GLN A O 1
ATOM 1274 N N . ARG C 3 86 ? 13.997 -16.615 -10.718 1.00 46.59 410 ARG A N 1
ATOM 1275 C CA . ARG C 3 86 ? 15.255 -16.108 -10.199 1.00 43.70 410 ARG A CA 1
ATOM 1276 C C . ARG C 3 86 ? 15.053 -14.994 -9.174 1.00 42.50 410 ARG A C 1
ATOM 1277 O O . ARG C 3 86 ? 14.268 -14.069 -9.404 1.00 36.99 410 ARG A O 1
ATOM 1285 N N . LEU C 3 87 ? 15.753 -15.115 -8.043 1.00 39.40 411 LEU A N 1
ATOM 1286 C CA . LEU C 3 87 ? 15.807 -14.085 -6.996 1.00 37.90 411 LEU A CA 1
ATOM 1287 C C . LEU C 3 87 ? 14.465 -13.893 -6.271 1.00 36.95 411 LEU A C 1
ATOM 1288 O O . LEU C 3 87 ? 14.231 -12.862 -5.624 1.00 34.27 411 LEU A O 1
ATOM 1293 N N . LEU C 3 88 ? 13.598 -14.899 -6.368 1.00 34.54 412 LEU A N 1
ATOM 1294 C CA . LEU C 3 88 ? 12.307 -14.863 -5.690 1.00 35.09 412 LEU A CA 1
ATOM 1295 C C . LEU C 3 88 ? 12.278 -15.913 -4.579 1.00 38.53 412 LEU A C 1
ATOM 1296 O O . LEU C 3 88 ? 12.586 -17.078 -4.812 1.00 37.23 412 LEU A O 1
ATOM 1301 N N . PHE C 3 89 ? 11.913 -15.494 -3.372 1.00 39.69 413 PHE A N 1
ATOM 1302 C CA . PHE C 3 89 ? 11.867 -16.392 -2.226 1.00 36.35 413 PHE A CA 1
ATOM 1303 C C . PHE C 3 89 ? 10.565 -16.136 -1.482 1.00 39.01 413 PHE A C 1
ATOM 1304 O O . PHE C 3 89 ? 9.841 -15.191 -1.791 1.00 42.69 413 PHE A O 1
ATOM 1312 N N . ARG C 3 90 ? 10.265 -16.965 -0.492 1.00 39.22 414 ARG A N 1
ATOM 1313 C CA . ARG C 3 90 ? 9.161 -16.660 0.407 1.00 41.74 414 ARG A CA 1
ATOM 1314 C C . ARG C 3 90 ? 9.485 -17.103 1.828 1.00 39.07 414 ARG A C 1
ATOM 1315 O O . ARG C 3 90 ? 10.194 -18.092 2.036 1.00 35.18 414 ARG A O 1
ATOM 1323 N N . PHE C 3 91 ? 8.983 -16.347 2.798 1.00 40.35 415 PHE A N 1
ATOM 1324 C CA . PHE C 3 91 ? 9.033 -16.758 4.190 1.00 39.60 415 PHE A CA 1
ATOM 1325 C C . PHE C 3 91 ? 7.910 -17.750 4.430 1.00 43.91 415 PHE A C 1
ATOM 1326 O O . PHE C 3 91 ? 6.777 -17.512 4.010 1.00 45.12 415 PHE A O 1
ATOM 1334 N N . MET C 3 92 ? 8.224 -18.857 5.101 1.00 43.85 416 MET A N 1
ATOM 1335 C CA . MET C 3 92 ? 7.217 -19.831 5.502 1.00 45.78 416 MET A CA 1
ATOM 1336 C C . MET C 3 92 ? 6.732 -19.511 6.907 1.00 49.00 416 MET A C 1
ATOM 1337 O O . MET C 3 92 ? 5.771 -20.109 7.399 1.00 51.07 416 MET A O 1
ATOM 1342 N N . LYS C 3 93 ? 7.403 -18.572 7.564 1.00 46.91 417 LYS A N 1
ATOM 1343 C CA . LYS C 3 93 ? 7.061 -18.244 8.942 1.00 50.41 417 LYS A CA 1
ATOM 1344 C C . LYS C 3 93 ? 7.126 -16.749 9.218 1.00 50.11 417 LYS A C 1
ATOM 1345 O O . LYS C 3 93 ? 7.892 -16.020 8.586 1.00 45.49 417 LYS A O 1
ATOM 1351 N N . THR C 3 94 ? 6.318 -16.306 10.177 1.00 53.02 418 THR A N 1
ATOM 1352 C CA . THR C 3 94 ? 6.394 -14.943 10.688 1.00 53.42 418 THR A CA 1
ATOM 1353 C C . THR C 3 94 ? 7.512 -14.894 11.727 1.00 55.15 418 THR A C 1
ATOM 1354 O O . THR C 3 94 ? 7.966 -15.947 12.190 1.00 54.11 418 THR A O 1
ATOM 1358 N N . PRO C 3 95 ? 7.973 -13.680 12.086 1.00 57.26 419 PRO A N 1
ATOM 1359 C CA . PRO C 3 95 ? 8.999 -13.586 13.131 1.00 59.17 419 PRO A CA 1
ATOM 1360 C C . PRO C 3 95 ? 8.567 -14.275 14.423 1.00 61.91 419 PRO A C 1
ATOM 1361 O O . PRO C 3 95 ? 9.381 -14.948 15.054 1.00 62.02 419 PRO A O 1
ATOM 1365 N N . ASP C 3 96 ? 7.302 -14.115 14.797 1.00 66.39 420 ASP A N 1
ATOM 1366 C CA . ASP C 3 96 ? 6.766 -14.760 15.988 1.00 71.00 420 ASP A CA 1
ATOM 1367 C C . ASP C 3 96 ? 6.932 -16.268 15.917 1.00 65.92 420 ASP A C 1
ATOM 1368 O O . ASP C 3 96 ? 7.380 -16.900 16.877 1.00 66.50 420 ASP A O 1
ATOM 1373 N N . GLU C 3 97 ? 6.567 -16.831 14.770 1.00 64.22 421 GLU A N 1
ATOM 1374 C CA . GLU C 3 97 ? 6.632 -18.271 14.555 1.00 68.04 421 GLU A CA 1
ATOM 1375 C C . GLU C 3 97 ? 8.076 -18.784 14.589 1.00 68.42 421 GLU A C 1
ATOM 1376 O O . GLU C 3 97 ? 8.353 -19.836 15.171 1.00 72.24 421 GLU A O 1
ATOM 1382 N N . ILE C 3 98 ? 8.990 -18.036 13.974 1.00 63.11 422 ILE A N 1
ATOM 1383 C CA . ILE C 3 98 ? 10.403 -18.398 13.994 1.00 60.79 422 ILE A CA 1
ATOM 1384 C C . ILE C 3 98 ? 10.912 -18.444 15.436 1.00 68.56 422 ILE A C 1
ATOM 1385 O O . ILE C 3 98 ? 11.599 -19.388 15.832 1.00 73.63 422 ILE A O 1
ATOM 1390 N N . MET C 3 99 ? 10.546 -17.441 16.228 1.00 72.66 423 MET A N 1
ATOM 1391 C CA . MET C 3 99 ? 10.885 -17.437 17.647 1.00 81.72 423 MET A CA 1
ATOM 1392 C C . MET C 3 99 ? 9.914 -18.312 18.436 1.00 90.52 423 MET A C 1
ATOM 1393 O O . MET C 3 99 ? 9.100 -17.804 19.209 1.00 96.49 423 MET A O 1
ATOM 1398 N N . SER C 3 100 ? 10.006 -19.626 18.237 1.00 92.95 424 SER A N 1
ATOM 1399 C CA . SER C 3 100 ? 9.181 -20.592 18.966 1.00 98.19 424 SER A CA 1
ATOM 1400 C C . SER C 3 100 ? 9.839 -21.968 19.007 1.00 101.34 424 SER A C 1
ATOM 1401 O O . SER C 3 100 ? 9.823 -22.702 18.017 1.00 99.44 424 SER A O 1
#

Radius of gyration: 12.24 Å; Cα contacts (8 Å, |Δi|>4): 118; chains: 1; bounding box: 34×30×31 Å

Nearest PDB structures (foldseek):
  4mhg-assembly1_A  TM=1.011E+00  e=1.948E-19  Mus musculus
  8e67-assembly2_F  TM=1.001E+00  e=2.277E-17  Mus musculus
  8e67-assembly4_L  TM=9.911E-01  e=2.809E-17  Mus musculus
  2lf7-assembly1_A  TM=9.539E-01  e=6.067E-17  Mus musculus
  1dux-assembly1_F  TM=9.480E-01  e=9.679E-11  Homo sapiens